Protein AF-A0A9E3C7Y3-F1 (afdb_monomer_lite)

Radius of gyration: 15.9 Å; chains: 1; bounding box: 44×16×38 Å

Structure (mmCIF, N/CA/C/O backbone):
data_AF-A0A9E3C7Y3-F1
#
_entry.id   AF-A0A9E3C7Y3-F1
#
loop_
_atom_site.group_PDB
_atom_site.id
_atom_site.type_symbol
_atom_site.label_atom_id
_atom_site.label_alt_id
_atom_site.label_comp_id
_atom_site.label_asym_id
_atom_site.label_entity_id
_atom_site.label_seq_id
_atom_site.pdbx_PDB_ins_code
_atom_site.Cartn_x
_atom_site.Cartn_y
_atom_site.Cartn_z
_atom_site.occupancy
_atom_site.B_iso_or_equiv
_atom_site.auth_seq_id
_atom_site.auth_comp_id
_atom_site.auth_asym_id
_atom_site.auth_atom_id
_atom_site.pdbx_PDB_model_num
ATOM 1 N N . MET A 1 1 ? 27.662 4.327 1.477 1.00 58.50 1 MET A N 1
ATOM 2 C CA . MET A 1 1 ? 26.178 4.386 1.405 1.00 58.50 1 MET A CA 1
ATOM 3 C C . MET A 1 1 ? 25.638 4.762 0.024 1.00 58.50 1 MET A C 1
ATOM 5 O O . MET A 1 1 ? 24.544 4.331 -0.303 1.00 58.50 1 MET A O 1
ATOM 9 N N . THR A 1 2 ? 26.380 5.490 -0.814 1.00 60.72 2 THR A N 1
ATOM 10 C CA . THR A 1 2 ? 25.952 5.930 -2.159 1.00 60.72 2 THR A CA 1
ATOM 11 C C . THR A 1 2 ? 25.753 4.788 -3.169 1.00 60.72 2 THR A C 1
ATOM 13 O O . THR A 1 2 ? 24.792 4.807 -3.929 1.00 60.72 2 THR A O 1
ATOM 16 N N . TYR A 1 3 ? 26.593 3.748 -3.124 1.00 69.44 3 TYR A N 1
ATOM 17 C CA . TYR A 1 3 ? 26.502 2.588 -4.027 1.00 69.44 3 TYR A CA 1
ATOM 18 C C . TYR A 1 3 ? 25.211 1.773 -3.872 1.00 69.44 3 TYR A C 1
ATOM 20 O O . TYR A 1 3 ? 24.657 1.292 -4.852 1.00 69.44 3 TYR A O 1
ATOM 28 N N . PHE A 1 4 ? 24.684 1.674 -2.652 1.00 72.38 4 PHE A N 1
ATOM 29 C CA . PHE A 1 4 ? 23.477 0.898 -2.363 1.00 72.38 4 PHE A CA 1
ATOM 30 C C . PHE A 1 4 ? 22.210 1.501 -2.989 1.00 72.38 4 PHE A C 1
ATOM 32 O O . PHE A 1 4 ? 21.331 0.782 -3.459 1.00 72.38 4 PHE A O 1
ATOM 39 N N . LEU A 1 5 ? 22.123 2.833 -3.011 1.00 67.38 5 LEU A N 1
ATOM 40 C CA . LEU A 1 5 ? 20.993 3.548 -3.603 1.00 67.38 5 LEU A CA 1
ATOM 41 C C . LEU A 1 5 ? 21.038 3.498 -5.134 1.00 67.38 5 LEU A C 1
ATOM 43 O O . LEU A 1 5 ? 19.998 3.339 -5.765 1.00 67.38 5 LEU A O 1
ATOM 47 N N . LEU A 1 6 ? 22.239 3.567 -5.718 1.00 69.19 6 LEU A N 1
ATOM 48 C CA . LEU A 1 6 ? 22.444 3.424 -7.161 1.00 69.19 6 LEU A CA 1
ATOM 49 C C . LEU A 1 6 ? 22.089 2.020 -7.652 1.00 69.19 6 LEU A C 1
ATOM 51 O O . LEU A 1 6 ? 21.411 1.890 -8.666 1.00 69.19 6 LEU A O 1
ATOM 55 N N . GLN A 1 7 ? 22.482 0.990 -6.902 1.00 75.00 7 GLN A N 1
ATOM 56 C CA . GLN A 1 7 ? 22.144 -0.395 -7.218 1.00 75.00 7 GLN A CA 1
ATOM 57 C C . GLN A 1 7 ? 20.625 -0.610 -7.215 1.00 75.00 7 GLN A C 1
ATOM 59 O O . GLN A 1 7 ? 20.065 -1.056 -8.210 1.00 75.00 7 GLN A O 1
ATOM 64 N N . ARG A 1 8 ? 19.935 -0.159 -6.157 1.00 65.12 8 ARG A N 1
ATOM 65 C CA . ARG A 1 8 ? 18.466 -0.223 -6.092 1.00 65.12 8 ARG A CA 1
ATOM 66 C C . ARG A 1 8 ? 17.782 0.525 -7.229 1.00 65.12 8 ARG A C 1
ATOM 68 O O . ARG A 1 8 ? 16.736 0.092 -7.697 1.00 65.12 8 ARG A O 1
ATOM 75 N N . TRP A 1 9 ? 18.339 1.656 -7.652 1.00 63.56 9 TRP A N 1
ATOM 76 C CA . TRP A 1 9 ? 17.781 2.420 -8.762 1.00 63.56 9 TRP A CA 1
ATOM 77 C C . TRP A 1 9 ? 17.924 1.677 -10.095 1.00 63.56 9 TRP A C 1
ATOM 79 O O . TRP A 1 9 ? 16.984 1.639 -10.885 1.00 63.56 9 TRP A O 1
ATOM 89 N N . GLN A 1 10 ? 19.067 1.027 -10.319 1.00 66.88 10 GLN A N 1
ATOM 90 C CA . GLN A 1 10 ? 19.279 0.177 -11.489 1.00 66.88 10 GLN A CA 1
ATOM 91 C C . GLN A 1 10 ? 18.366 -1.052 -11.479 1.00 66.88 10 GLN A C 1
ATOM 93 O O . GLN A 1 10 ? 17.821 -1.384 -12.527 1.00 66.88 10 GLN A O 1
ATOM 98 N N . ASP A 1 11 ? 18.122 -1.662 -10.316 1.00 66.75 11 ASP A N 1
ATOM 99 C CA . ASP A 1 11 ? 17.220 -2.811 -10.190 1.00 66.75 11 ASP A CA 1
ATOM 100 C C . ASP A 1 11 ? 15.791 -2.447 -10.617 1.00 66.75 11 ASP A C 1
ATOM 102 O O . ASP A 1 11 ? 15.190 -3.145 -11.427 1.00 66.75 11 ASP A O 1
ATOM 106 N N . VAL A 1 12 ? 15.253 -1.314 -10.148 1.00 63.84 12 VAL A N 1
ATOM 107 C CA . VAL A 1 12 ? 13.895 -0.857 -10.509 1.00 63.84 12 VAL A CA 1
ATOM 108 C C . VAL A 1 12 ? 13.767 -0.596 -12.015 1.00 63.84 12 VAL A C 1
ATOM 110 O O . VAL A 1 12 ? 12.753 -0.945 -12.624 1.00 63.84 12 VAL A O 1
ATOM 113 N N . LEU A 1 13 ? 14.806 -0.029 -12.633 1.00 65.88 13 LEU A N 1
ATOM 114 C CA . LEU A 1 13 ? 14.857 0.179 -14.082 1.00 65.88 13 LEU A CA 1
ATOM 115 C C . LEU A 1 13 ? 14.968 -1.145 -14.854 1.00 65.88 13 LEU A C 1
ATOM 117 O O . LEU A 1 13 ? 14.344 -1.297 -15.906 1.00 65.88 13 LEU A O 1
ATOM 121 N N . HIS A 1 14 ? 15.725 -2.107 -14.325 1.00 65.94 14 HIS A N 1
ATOM 122 C CA . HIS A 1 14 ? 15.920 -3.417 -14.936 1.00 65.94 14 HIS A CA 1
ATOM 123 C C . HIS A 1 14 ? 14.662 -4.290 -14.846 1.00 65.94 14 HIS A C 1
ATOM 125 O O . HIS A 1 14 ? 14.292 -4.891 -15.848 1.00 65.94 14 HIS A O 1
ATOM 131 N N . TYR A 1 15 ? 13.952 -4.303 -13.711 1.00 63.44 15 TYR A N 1
ATOM 132 C CA . TYR A 1 15 ? 12.669 -5.006 -13.570 1.00 63.44 15 TYR A CA 1
ATOM 133 C C . TYR A 1 15 ? 11.597 -4.438 -14.504 1.00 63.44 15 TYR A C 1
ATOM 135 O O . TYR A 1 15 ? 10.867 -5.208 -15.120 1.00 63.44 15 TYR A O 1
ATOM 143 N N . GLY A 1 16 ? 11.538 -3.111 -14.676 1.00 59.31 16 GLY A N 1
ATOM 144 C CA . GLY A 1 16 ? 10.647 -2.500 -15.665 1.00 59.31 16 GLY A CA 1
ATOM 145 C C . GLY A 1 16 ? 10.917 -3.031 -17.079 1.00 59.31 16 GLY A C 1
ATOM 146 O O . GLY A 1 16 ? 10.017 -3.522 -17.754 1.00 59.31 16 GLY A O 1
ATOM 147 N N . ASN A 1 17 ? 12.187 -3.035 -17.489 1.00 59.38 17 ASN A N 1
ATOM 148 C CA . ASN A 1 17 ? 12.582 -3.490 -18.822 1.00 59.38 17 ASN A CA 1
ATOM 149 C C . ASN A 1 17 ? 12.427 -5.015 -19.015 1.00 59.38 17 ASN A C 1
ATOM 151 O O . ASN A 1 17 ? 12.010 -5.462 -20.078 1.00 59.38 17 ASN A O 1
ATOM 155 N N . ALA A 1 18 ? 12.717 -5.814 -17.983 1.00 63.56 18 ALA A N 1
ATOM 156 C CA . ALA A 1 18 ? 12.608 -7.275 -18.015 1.00 63.56 18 ALA A CA 1
ATOM 157 C C . ALA A 1 18 ? 11.156 -7.768 -18.119 1.00 63.56 18 ALA A C 1
ATOM 159 O O . ALA A 1 18 ? 10.910 -8.819 -18.704 1.00 63.56 18 ALA A O 1
ATOM 160 N N . HIS A 1 19 ? 10.202 -6.999 -17.587 1.00 66.12 19 HIS A N 1
ATOM 161 C CA . HIS A 1 19 ? 8.771 -7.291 -17.668 1.00 66.12 19 HIS A CA 1
ATOM 162 C C . HIS A 1 19 ? 8.054 -6.517 -18.792 1.00 66.12 19 HIS A C 1
ATOM 164 O O . HIS A 1 19 ? 6.836 -6.574 -18.884 1.00 66.12 19 HIS A O 1
ATOM 170 N N . GLY A 1 20 ? 8.776 -5.787 -19.654 1.00 69.38 20 GLY A N 1
ATOM 171 C CA . GLY A 1 20 ? 8.177 -5.028 -20.764 1.00 69.38 20 GLY A CA 1
ATOM 172 C C . GLY A 1 20 ? 7.323 -3.825 -20.337 1.00 69.38 20 GLY A C 1
ATOM 173 O O . GLY A 1 20 ? 6.622 -3.236 -21.161 1.00 69.38 20 GLY A O 1
ATOM 174 N N . VAL A 1 21 ? 7.392 -3.430 -19.066 1.00 74.25 21 VAL A N 1
ATOM 175 C CA . VAL A 1 21 ? 6.606 -2.344 -18.475 1.00 74.25 21 VAL A CA 1
ATOM 176 C C . VAL A 1 21 ? 7.412 -1.058 -18.353 1.00 74.25 21 VAL A C 1
ATOM 178 O O . VAL A 1 21 ? 8.621 -1.062 -18.132 1.00 74.25 21 VAL A O 1
ATOM 181 N N . ASN A 1 22 ? 6.740 0.091 -18.455 1.00 80.50 22 ASN A N 1
ATOM 182 C CA . ASN A 1 22 ? 7.415 1.381 -18.356 1.00 80.50 22 ASN A CA 1
ATOM 183 C C . ASN A 1 22 ? 7.989 1.567 -16.931 1.00 80.50 22 ASN A C 1
ATOM 185 O O . ASN A 1 22 ? 7.212 1.686 -15.975 1.00 80.50 22 ASN A O 1
ATOM 189 N N . PRO A 1 23 ? 9.325 1.657 -16.763 1.00 77.44 23 PRO A N 1
ATOM 190 C CA . PRO A 1 23 ? 9.948 1.719 -15.442 1.00 77.44 23 PRO A CA 1
ATOM 191 C C . PRO A 1 23 ? 9.537 2.951 -14.632 1.00 77.44 23 PRO A C 1
ATOM 193 O O . PRO A 1 23 ? 9.475 2.899 -13.404 1.00 77.44 23 PRO A O 1
ATOM 196 N N . TRP A 1 24 ? 9.223 4.061 -15.304 1.00 81.81 24 TRP A N 1
ATOM 197 C CA . TRP A 1 24 ? 8.766 5.288 -14.655 1.00 81.81 24 TRP A CA 1
ATOM 198 C C . TRP A 1 24 ? 7.362 5.136 -14.086 1.00 81.81 24 TRP A C 1
ATOM 200 O O . TRP A 1 24 ? 7.102 5.586 -12.972 1.00 81.81 24 TRP A O 1
ATOM 210 N N . VAL A 1 25 ? 6.476 4.457 -14.821 1.00 83.44 25 VAL A N 1
ATOM 211 C CA . VAL A 1 25 ? 5.122 4.144 -14.348 1.00 83.44 25 VAL A CA 1
ATOM 212 C C . VAL A 1 25 ? 5.212 3.198 -13.159 1.00 83.44 25 VAL A C 1
ATOM 214 O O . VAL A 1 25 ? 4.657 3.500 -12.107 1.00 83.44 25 VAL A O 1
ATOM 217 N N . PHE A 1 26 ? 5.990 2.119 -13.271 1.00 83.38 26 PHE A N 1
ATOM 218 C CA . PHE A 1 26 ? 6.202 1.198 -12.158 1.00 83.38 26 PHE A CA 1
ATOM 219 C C . PHE A 1 26 ? 6.760 1.911 -10.918 1.00 83.38 26 PHE A C 1
ATOM 221 O O . PHE A 1 26 ? 6.225 1.746 -9.825 1.00 83.38 26 PHE A O 1
ATOM 228 N N . SER A 1 27 ? 7.771 2.766 -11.084 1.00 82.75 27 SER A N 1
ATOM 229 C CA . SER A 1 27 ? 8.356 3.538 -9.980 1.00 82.75 27 SER A CA 1
ATOM 230 C C . SER A 1 27 ? 7.340 4.478 -9.332 1.00 82.75 27 SER A C 1
ATOM 232 O O . SER A 1 27 ? 7.268 4.553 -8.106 1.00 82.75 27 SER A O 1
ATOM 234 N N . ALA A 1 28 ? 6.523 5.170 -10.131 1.00 88.69 28 ALA A N 1
ATOM 235 C CA . ALA A 1 28 ? 5.470 6.041 -9.621 1.00 88.69 28 ALA A CA 1
ATOM 236 C C . ALA A 1 28 ? 4.427 5.251 -8.817 1.00 88.69 28 ALA A C 1
ATOM 238 O O . ALA A 1 28 ? 4.069 5.664 -7.716 1.00 88.69 28 ALA A O 1
ATOM 239 N N . LEU A 1 29 ? 3.996 4.087 -9.313 1.00 87.69 29 LEU A N 1
ATOM 240 C CA . LEU A 1 29 ? 3.077 3.189 -8.606 1.00 87.69 29 LEU A CA 1
ATOM 241 C C .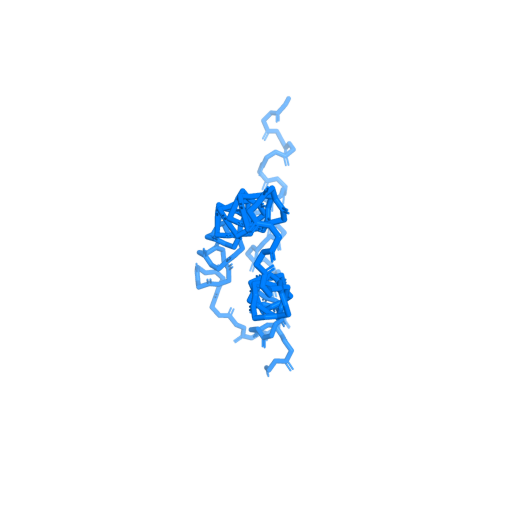 LEU A 1 29 ? 3.695 2.637 -7.315 1.00 87.69 29 LEU A C 1
ATOM 243 O O . LEU A 1 29 ? 3.066 2.644 -6.254 1.00 87.69 29 LEU A O 1
ATOM 247 N N . TYR A 1 30 ? 4.955 2.211 -7.379 1.00 85.00 30 TYR A N 1
ATOM 248 C CA . TYR A 1 30 ? 5.696 1.687 -6.240 1.00 85.00 30 TYR A CA 1
ATOM 249 C C . TYR A 1 30 ? 5.914 2.748 -5.146 1.00 85.00 30 TYR A C 1
ATOM 251 O O . TYR A 1 30 ? 5.841 2.448 -3.956 1.00 85.00 30 TYR A O 1
ATOM 259 N N . LEU A 1 31 ? 6.115 4.012 -5.507 1.00 88.62 31 LEU A N 1
ATOM 260 C CA . LEU A 1 31 ? 6.235 5.087 -4.523 1.00 88.62 31 LEU A CA 1
ATOM 261 C C . LEU A 1 31 ? 4.871 5.552 -4.004 1.00 88.62 31 LEU A C 1
ATOM 263 O O . LEU A 1 31 ? 4.730 5.775 -2.804 1.00 88.62 31 LEU A O 1
ATOM 267 N N . ALA A 1 32 ? 3.860 5.659 -4.869 1.00 89.38 32 ALA A N 1
ATOM 268 C CA . ALA A 1 32 ? 2.532 6.149 -4.502 1.00 89.38 32 ALA A CA 1
ATOM 269 C C . ALA A 1 32 ? 1.745 5.171 -3.619 1.00 89.38 32 ALA A C 1
ATOM 271 O O . ALA A 1 32 ? 0.960 5.609 -2.775 1.00 89.38 32 ALA A O 1
ATOM 272 N N . HIS A 1 33 ? 1.950 3.857 -3.760 1.00 89.81 33 HIS A N 1
ATOM 273 C CA . HIS A 1 33 ? 1.169 2.898 -2.977 1.00 89.81 33 HIS A CA 1
ATOM 274 C C . HIS A 1 33 ? 1.483 2.948 -1.475 1.00 89.81 33 HIS A C 1
ATOM 276 O O . HIS A 1 33 ? 0.583 2.728 -0.673 1.00 89.81 33 HIS A O 1
ATOM 282 N N . HIS A 1 34 ? 2.710 3.294 -1.072 1.00 89.75 34 HIS A N 1
ATOM 283 C CA . HIS A 1 34 ? 3.087 3.403 0.341 1.00 89.75 34 HIS A CA 1
ATOM 284 C C . HIS A 1 34 ? 2.241 4.438 1.109 1.00 89.75 34 HIS A C 1
ATOM 286 O O . HIS A 1 34 ? 1.578 4.056 2.078 1.00 89.75 34 HIS A O 1
ATOM 292 N N . PRO A 1 35 ? 2.200 5.732 0.723 1.00 91.88 35 PRO A N 1
ATOM 293 C CA . PRO A 1 35 ? 1.380 6.719 1.421 1.00 91.88 35 PRO A CA 1
ATOM 294 C C . PRO A 1 35 ? -0.121 6.411 1.325 1.00 91.88 35 PRO A C 1
ATOM 296 O O . PRO A 1 35 ? -0.843 6.637 2.296 1.00 91.88 35 PRO A O 1
ATOM 299 N N . LEU A 1 36 ? -0.599 5.842 0.211 1.00 91.56 36 LEU A N 1
ATOM 300 C CA . LEU A 1 36 ? -1.999 5.420 0.065 1.00 91.56 36 LEU A CA 1
ATOM 301 C C . LEU A 1 36 ? -2.360 4.266 1.016 1.00 91.56 36 LEU A C 1
ATOM 303 O O . LEU A 1 36 ? -3.407 4.291 1.673 1.00 91.56 36 LEU A O 1
ATOM 307 N N . PHE A 1 37 ? -1.477 3.279 1.148 1.00 91.62 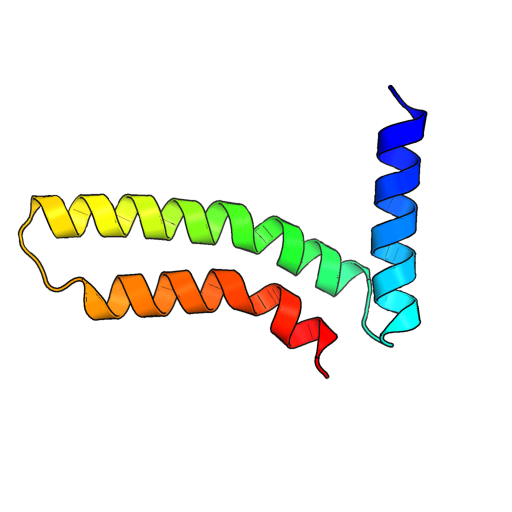37 PHE A N 1
ATOM 308 C CA . PHE A 1 37 ? -1.632 2.167 2.081 1.00 91.62 37 PHE A CA 1
ATOM 309 C C . PHE A 1 37 ? -1.613 2.649 3.538 1.00 91.62 37 PHE A C 1
ATOM 311 O O . PHE A 1 37 ? -2.496 2.316 4.326 1.00 91.62 3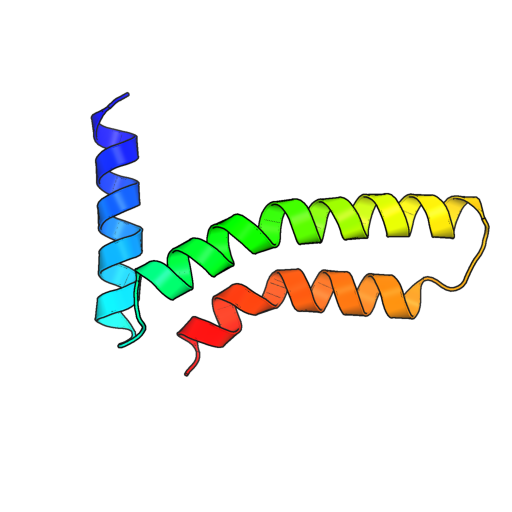7 PHE A O 1
ATOM 318 N N . TRP A 1 38 ? -0.671 3.519 3.905 1.00 93.44 38 TRP A N 1
ATOM 319 C CA . TRP A 1 38 ? -0.631 4.083 5.256 1.00 93.44 38 TRP A CA 1
ATOM 320 C C . TRP A 1 38 ? -1.841 4.974 5.562 1.00 93.44 38 TRP A C 1
ATOM 322 O O . TRP A 1 38 ? -2.403 4.894 6.656 1.00 93.44 38 TRP A O 1
ATOM 332 N N . GLY A 1 39 ? -2.307 5.763 4.591 1.00 95.19 39 GLY A N 1
ATOM 333 C CA . GLY A 1 39 ? -3.536 6.547 4.716 1.00 95.19 39 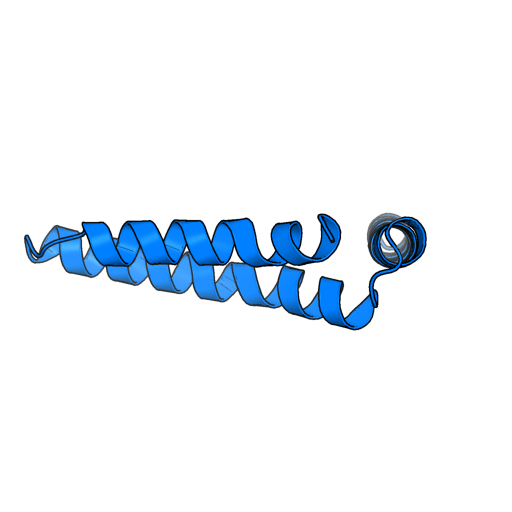GLY A CA 1
ATOM 334 C C . GLY A 1 39 ? -4.769 5.667 4.939 1.00 95.19 39 GLY A C 1
ATOM 335 O O . GLY A 1 39 ? -5.599 5.957 5.805 1.00 95.19 39 GLY A O 1
ATOM 336 N N . THR A 1 40 ? -4.869 4.542 4.226 1.00 93.88 40 THR A N 1
ATOM 337 C CA . THR A 1 40 ? -5.957 3.574 4.429 1.00 93.88 40 THR A CA 1
ATOM 338 C C . THR A 1 40 ? -5.858 2.840 5.761 1.00 93.88 40 THR A C 1
ATOM 340 O O . THR A 1 40 ? -6.891 2.631 6.395 1.00 93.88 40 THR A O 1
ATOM 343 N N . MET A 1 41 ? -4.655 2.538 6.258 1.00 93.25 41 MET A N 1
ATOM 344 C CA . MET A 1 41 ? -4.466 2.011 7.616 1.00 93.25 41 MET A CA 1
ATOM 345 C C . MET A 1 41 ? -4.915 3.007 8.688 1.00 93.25 41 MET A C 1
ATOM 347 O O . MET A 1 41 ? -5.664 2.641 9.596 1.00 93.25 41 MET A O 1
ATOM 351 N N . ALA A 1 42 ? -4.540 4.281 8.568 1.00 95.69 42 ALA A N 1
ATOM 352 C CA . ALA A 1 42 ? -5.005 5.322 9.483 1.00 95.69 42 ALA A CA 1
ATOM 353 C C . ALA A 1 42 ? -6.541 5.435 9.473 1.00 95.69 42 ALA A C 1
ATOM 355 O O . ALA A 1 42 ? -7.180 5.530 10.528 1.00 95.69 42 ALA A O 1
ATOM 356 N N . TRP A 1 43 ? -7.157 5.349 8.290 1.00 95.31 43 TRP A N 1
ATOM 357 C CA . TRP A 1 43 ? -8.612 5.352 8.152 1.00 95.31 43 TRP A CA 1
ATOM 358 C C . TRP A 1 43 ? -9.273 4.100 8.745 1.00 95.31 43 TRP A C 1
ATOM 360 O O . TRP A 1 43 ? -10.318 4.206 9.396 1.00 95.31 43 TRP A O 1
ATOM 370 N N . LEU A 1 44 ? -8.652 2.929 8.585 1.00 95.06 44 LEU A N 1
ATOM 371 C CA . LEU A 1 44 ? -9.104 1.668 9.171 1.00 95.06 44 LEU A CA 1
ATOM 372 C C . LEU A 1 44 ? -9.141 1.769 10.696 1.00 95.06 44 LEU A C 1
ATOM 374 O O . LEU A 1 44 ? -10.175 1.484 11.301 1.00 95.06 44 LEU A O 1
ATOM 378 N N . VAL A 1 45 ? -8.062 2.268 11.309 1.00 95.69 45 VAL A N 1
ATOM 379 C CA . VAL A 1 45 ? -7.987 2.506 12.758 1.00 95.69 45 VAL A CA 1
ATOM 380 C C . VAL A 1 45 ? -9.072 3.492 13.198 1.00 95.69 45 VAL A C 1
ATOM 382 O O . VAL A 1 45 ? -9.772 3.248 14.183 1.00 95.69 45 VAL A O 1
ATOM 385 N N . ALA A 1 46 ? -9.285 4.582 12.457 1.00 95.06 46 ALA A N 1
ATOM 386 C CA . ALA A 1 46 ? -10.338 5.548 12.767 1.00 95.06 46 ALA A CA 1
ATOM 387 C C . ALA A 1 46 ? -11.751 4.930 12.711 1.00 95.06 46 ALA A C 1
ATOM 389 O O . ALA A 1 46 ? -12.585 5.223 13.574 1.00 95.06 46 ALA A O 1
ATOM 390 N N . ARG A 1 47 ? -12.036 4.054 11.735 1.00 95.81 47 ARG A N 1
ATOM 391 C CA . ARG A 1 47 ? -13.315 3.322 11.646 1.00 95.81 47 ARG A CA 1
ATOM 392 C C . ARG A 1 47 ? -13.466 2.274 12.746 1.00 95.81 47 ARG A C 1
ATOM 394 O O . ARG A 1 47 ? -14.552 2.191 13.322 1.00 95.81 47 ARG A O 1
ATOM 401 N N . ALA A 1 48 ? -12.399 1.547 13.074 1.00 95.25 48 ALA A N 1
ATOM 402 C CA . ALA A 1 48 ? -12.376 0.560 14.152 1.00 95.25 48 ALA A CA 1
ATOM 403 C C . ALA A 1 48 ? -12.731 1.209 15.497 1.00 95.25 48 ALA A C 1
ATOM 405 O O . ALA A 1 48 ? -13.633 0.749 16.198 1.00 95.25 48 ALA A O 1
ATOM 406 N N . ARG A 1 49 ? -12.122 2.364 15.802 1.00 96.12 49 ARG A N 1
ATOM 407 C CA . ARG A 1 49 ? -12.424 3.156 17.009 1.00 96.12 49 ARG A CA 1
ATOM 408 C C . ARG A 1 49 ? -13.883 3.609 17.084 1.00 96.12 49 ARG A C 1
ATOM 410 O O . ARG A 1 49 ? -14.425 3.744 18.174 1.00 96.12 49 ARG A O 1
ATOM 417 N N . ARG A 1 50 ? -14.528 3.832 15.936 1.00 96.94 50 ARG A N 1
ATOM 418 C CA . ARG A 1 50 ? -15.941 4.238 15.833 1.00 96.94 50 ARG A CA 1
ATOM 419 C C . ARG A 1 50 ? -16.908 3.053 15.692 1.00 96.94 50 ARG A C 1
ATOM 421 O O . ARG A 1 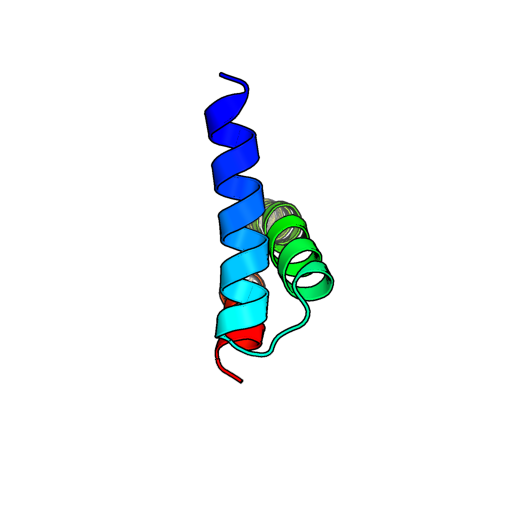50 ? -18.087 3.294 15.441 1.00 96.94 50 ARG A O 1
ATOM 428 N N . LYS A 1 51 ? -16.432 1.802 15.805 1.00 94.31 51 LYS A N 1
ATOM 429 C CA . LYS A 1 51 ? -17.208 0.561 15.592 1.00 94.31 51 LYS A CA 1
ATOM 430 C C . LYS A 1 51 ? -17.998 0.562 14.273 1.00 94.31 51 LYS A C 1
ATOM 432 O O . LYS A 1 51 ? -19.126 0.084 14.199 1.00 94.31 51 LYS A O 1
ATOM 437 N N . ARG A 1 52 ? -17.423 1.160 13.225 1.00 93.94 52 ARG A N 1
ATOM 438 C CA . ARG A 1 52 ? -18.032 1.235 11.889 1.00 93.94 52 ARG A CA 1
ATOM 439 C C . ARG A 1 52 ? -17.583 0.044 11.034 1.00 93.94 52 ARG A C 1
ATOM 441 O O . ARG A 1 52 ? -16.515 -0.506 11.295 1.00 93.94 52 ARG A O 1
ATOM 448 N N . PRO A 1 53 ? -18.340 -0.327 9.985 1.00 93.44 53 PRO A N 1
ATOM 449 C CA . PRO A 1 53 ? -17.958 -1.410 9.080 1.00 93.44 53 PRO A CA 1
ATOM 450 C C . PRO A 1 53 ? -16.553 -1.203 8.510 1.00 93.44 53 PRO A C 1
ATOM 452 O O . PRO A 1 53 ? -16.242 -0.115 8.037 1.00 93.44 53 PRO A O 1
ATOM 455 N N . MET A 1 54 ? -15.704 -2.228 8.524 1.00 95.38 54 MET A N 1
ATOM 456 C CA . MET A 1 54 ? -14.302 -2.121 8.086 1.00 95.38 54 MET A CA 1
ATOM 457 C C . MET A 1 54 ? -14.034 -2.786 6.734 1.00 95.38 54 MET A C 1
ATOM 459 O O . MET A 1 54 ? -13.056 -2.431 6.086 1.00 95.38 54 MET A O 1
ATOM 463 N N . ALA A 1 55 ? -14.924 -3.676 6.277 1.00 93.94 55 ALA A N 1
ATOM 464 C CA . ALA A 1 55 ? -14.727 -4.501 5.081 1.00 93.94 55 ALA A CA 1
ATOM 465 C C . ALA A 1 55 ? -14.289 -3.695 3.845 1.00 93.94 55 ALA A C 1
ATOM 467 O O . ALA A 1 55 ? -13.308 -4.048 3.202 1.00 93.94 55 ALA A O 1
ATOM 468 N N . GLY A 1 56 ? -14.945 -2.561 3.566 1.00 94.06 56 GLY A N 1
ATOM 469 C CA . GLY A 1 56 ? -14.576 -1.707 2.430 1.00 94.06 56 GLY A CA 1
ATOM 470 C C . GLY A 1 56 ? -13.188 -1.066 2.549 1.00 94.06 56 GLY A C 1
ATOM 471 O O . GLY A 1 56 ? -12.490 -0.936 1.551 1.00 94.06 56 GLY A O 1
ATOM 472 N N . VAL A 1 57 ? -12.754 -0.704 3.761 1.00 92.81 57 VAL A N 1
ATOM 473 C CA . VAL A 1 57 ? -11.413 -0.128 3.969 1.00 92.81 57 VAL A CA 1
ATOM 474 C C . VAL A 1 57 ? -10.339 -1.208 3.885 1.00 92.81 57 VAL A C 1
ATOM 476 O O . VAL A 1 57 ? -9.272 -0.960 3.336 1.00 92.81 57 VAL A O 1
ATOM 479 N N . VAL A 1 58 ? -10.632 -2.419 4.365 1.00 94.81 58 VAL A N 1
ATOM 480 C CA . VAL A 1 58 ? -9.743 -3.580 4.209 1.00 94.81 58 VAL A CA 1
ATOM 481 C C . VAL A 1 58 ? -9.578 -3.926 2.728 1.00 94.81 58 VAL A C 1
ATOM 483 O O . VAL A 1 58 ? -8.449 -4.053 2.265 1.00 94.81 58 VAL A O 1
ATOM 486 N N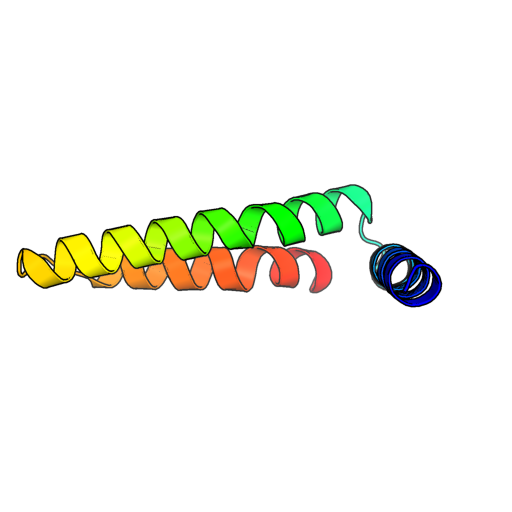 . ALA A 1 59 ? -10.670 -3.998 1.961 1.00 94.88 59 ALA A N 1
ATOM 487 C CA . ALA A 1 59 ? -10.602 -4.234 0.519 1.00 94.88 59 ALA A CA 1
ATOM 488 C C . ALA A 1 59 ? -9.766 -3.160 -0.201 1.00 94.88 59 ALA A C 1
ATOM 490 O O . ALA A 1 59 ? -8.939 -3.486 -1.049 1.00 94.88 59 ALA A O 1
ATOM 491 N N . LEU A 1 60 ? -9.922 -1.889 0.184 1.00 93.62 60 LEU A N 1
ATOM 492 C CA . LEU A 1 60 ? -9.142 -0.784 -0.373 1.00 93.62 60 LEU A CA 1
ATOM 493 C C . LEU A 1 60 ? -7.647 -0.872 -0.016 1.00 93.62 60 LEU A C 1
ATOM 495 O O . LEU A 1 60 ? -6.797 -0.600 -0.859 1.00 93.62 60 LEU A O 1
ATOM 499 N N . ALA A 1 61 ? -7.316 -1.285 1.209 1.00 92.88 61 ALA A N 1
ATOM 500 C CA . ALA A 1 61 ? -5.932 -1.505 1.619 1.00 92.88 61 ALA A CA 1
ATOM 501 C C . ALA A 1 61 ? -5.270 -2.634 0.816 1.00 92.88 61 ALA A C 1
ATOM 503 O O . ALA A 1 61 ? -4.144 -2.477 0.347 1.00 92.88 61 ALA A O 1
ATOM 504 N N . VAL A 1 62 ? -5.986 -3.745 0.607 1.00 92.69 62 VAL A N 1
ATOM 505 C CA . VAL A 1 62 ? -5.523 -4.855 -0.240 1.00 92.69 62 VAL A CA 1
ATOM 506 C C . VAL A 1 62 ? -5.340 -4.392 -1.688 1.00 92.69 62 VAL A C 1
ATOM 508 O O . VAL A 1 62 ? -4.336 -4.726 -2.309 1.00 92.69 62 VAL A O 1
ATOM 511 N N . PHE A 1 63 ? -6.252 -3.573 -2.216 1.00 91.94 63 PHE A N 1
ATOM 512 C CA . PHE A 1 63 ? -6.124 -3.009 -3.561 1.00 91.94 63 PHE A CA 1
ATOM 513 C C . PHE A 1 63 ? -4.847 -2.171 -3.724 1.00 91.94 63 PHE A C 1
ATOM 515 O O . PHE A 1 63 ? -4.083 -2.408 -4.658 1.00 91.94 63 PHE A O 1
ATOM 522 N N . PHE A 1 64 ? -4.566 -1.239 -2.805 1.00 89.88 64 PHE A N 1
ATOM 523 C CA . PHE A 1 64 ? -3.338 -0.438 -2.875 1.00 89.88 64 PHE A CA 1
ATOM 524 C C . PHE A 1 64 ? -2.073 -1.279 -2.707 1.00 89.88 64 PHE A C 1
ATOM 526 O O . PHE A 1 64 ? -1.069 -0.986 -3.348 1.00 89.88 64 PHE A O 1
ATOM 533 N N . TRP A 1 65 ? -2.127 -2.347 -1.911 1.00 87.38 65 TRP A N 1
ATOM 534 C CA . TRP A 1 65 ? -1.017 -3.288 -1.789 1.00 87.38 65 TRP A CA 1
ATOM 535 C C . TRP A 1 65 ? -0.728 -4.026 -3.104 1.00 87.38 65 TRP A C 1
ATOM 537 O O . TRP A 1 65 ? 0.427 -4.188 -3.482 1.00 87.38 65 TRP A O 1
ATOM 547 N N . LEU A 1 66 ? -1.770 -4.462 -3.819 1.00 89.38 66 LEU A N 1
ATOM 548 C CA . LEU A 1 66 ? -1.639 -5.246 -5.053 1.00 89.38 66 LEU A CA 1
ATOM 549 C C . LEU A 1 66 ? -1.352 -4.397 -6.300 1.00 89.38 66 LEU A C 1
ATOM 551 O O . LEU A 1 66 ? -0.773 -4.905 -7.257 1.00 89.38 66 LEU A O 1
ATOM 555 N N . MET A 1 67 ? -1.732 -3.118 -6.296 1.00 85.75 67 MET A N 1
ATOM 556 C CA . MET A 1 67 ? -1.640 -2.204 -7.440 1.00 85.75 67 MET A CA 1
ATOM 557 C C . MET A 1 67 ? -0.287 -2.219 -8.192 1.00 85.75 67 MET A C 1
ATOM 559 O O . MET A 1 67 ? -0.310 -2.381 -9.413 1.00 85.75 67 MET A O 1
ATOM 563 N N . PRO A 1 68 ? 0.889 -2.068 -7.547 1.00 83.12 68 PRO A N 1
ATOM 564 C CA . PRO A 1 68 ? 2.165 -2.058 -8.271 1.00 83.12 68 PRO A CA 1
ATOM 565 C C . PRO A 1 68 ? 2.528 -3.426 -8.869 1.00 83.12 68 PRO A C 1
ATOM 567 O O . PRO A 1 68 ? 3.178 -3.482 -9.909 1.00 83.12 68 PRO A O 1
ATOM 570 N N . TYR A 1 69 ? 2.087 -4.523 -8.249 1.00 82.75 69 TYR A N 1
ATOM 571 C CA . TYR A 1 69 ? 2.339 -5.881 -8.739 1.00 82.75 69 TYR A CA 1
ATOM 572 C C . TYR A 1 69 ? 1.424 -6.251 -9.904 1.00 82.75 69 TYR A C 1
ATOM 574 O O . TYR A 1 69 ? 1.854 -6.939 -10.825 1.00 82.75 69 TYR A O 1
ATOM 582 N N . ALA A 1 70 ? 0.186 -5.753 -9.896 1.00 81.94 70 ALA A N 1
ATOM 583 C CA . ALA A 1 70 ? -0.740 -5.918 -11.009 1.00 81.94 70 ALA A CA 1
ATOM 584 C C . ALA A 1 70 ? -0.189 -5.315 -12.311 1.00 81.94 70 ALA A C 1
ATOM 586 O O . ALA A 1 70 ? -0.487 -5.831 -13.379 1.00 81.94 70 ALA A O 1
ATOM 587 N N . TYR A 1 71 ? 0.634 -4.263 -12.224 1.00 79.56 71 TYR A N 1
ATOM 588 C CA . TYR A 1 71 ? 1.293 -3.684 -13.394 1.00 79.56 71 TYR A CA 1
ATOM 589 C C . TYR A 1 71 ? 2.374 -4.604 -13.975 1.00 79.56 71 TYR A C 1
ATOM 591 O O . TYR A 1 71 ? 2.507 -4.661 -15.183 1.00 79.56 71 TYR A O 1
ATOM 599 N N . ILE A 1 72 ? 3.112 -5.342 -13.137 1.00 75.81 72 ILE A N 1
ATOM 600 C CA . ILE A 1 72 ? 4.183 -6.258 -13.578 1.00 75.81 72 ILE A CA 1
ATOM 601 C C . ILE A 1 72 ? 3.634 -7.595 -14.112 1.00 75.81 72 ILE A C 1
ATOM 603 O O . ILE A 1 72 ? 4.294 -8.270 -14.896 1.00 75.81 72 ILE A O 1
ATOM 607 N N . LEU A 1 73 ? 2.456 -8.019 -13.644 1.00 69.31 73 LEU A N 1
ATOM 608 C CA . LEU A 1 73 ? 1.839 -9.300 -14.018 1.00 69.31 73 LEU A CA 1
ATOM 609 C C . LEU A 1 73 ? 1.249 -9.328 -15.441 1.00 69.31 73 LEU A C 1
ATOM 611 O O . LEU A 1 73 ? 0.796 -10.391 -15.868 1.00 69.31 73 LEU A O 1
ATOM 615 N N . VAL A 1 74 ? 1.223 -8.190 -16.137 1.00 58.81 74 VAL A N 1
ATOM 616 C CA . VAL A 1 74 ? 0.731 -8.027 -17.516 1.00 58.81 74 VAL A CA 1
ATOM 617 C C . VAL A 1 74 ? 1.915 -7.787 -18.436 1.00 58.81 74 VAL A C 1
ATOM 619 O O . VAL A 1 74 ? 1.947 -8.440 -19.501 1.00 58.81 74 VAL A O 1
#

Sequence (74 aa):
MTYFLLQRWQDVLHYGNAHGVNPWVFSALYLAHHPLFWGTMAWLVARARRKRPMAGVVALAVFFWLMPYAYILV

pLDDT: mean 82.55, std 12.39, range [58.5, 96.94]

Secondary structure (DSSP, 8-state):
-HHHHHHHHHHHHHHHHHTTS-HHHHHHHHHHHHHHHHHHHHHHHHHHHTT---HHHHHHHHHHHHHHHHHHT-

Foldseek 3Di:
DVVVVVVVVVVLVVLCVVLVHDSVVLVCLVVVLVVQLVVLVVVLVVCVVVVHDNVVSVVSNVCSVCVSVVRSVD